Protein AF-A0A2J1E0C8-F1 (afdb_monomer_lite)

Foldseek 3Di:
DDPVVVVVVVVVVVVVVVVVVCLVPADLQPAAKFKAALVRHTLADPDLVPPDPVLLVVQLVLLCVLVVPDVVRSVVSSRRLSSVLVVPLQFPEEAEAQDPDLQADHCVNVVVSVVVVVVVQVVVVVVVGRYGYIYIRLFDPDPSSNVSRVSCVPPSVVSSVVSVVVSVVSSVVPRD

Secondary structure (DSSP, 8-state):
--HHHHHHHHHHHHHHHHHHHHHHT--S-SS--EEEETTS-B---S--TTS-HHHHHHHHHHHHHH-TT-HHHHHHHHHHHHHHHHHHTT-SEEEEE--STTS---GGG-HHHHHHHHHHHHHHHHTT--EEEEEEE-S-SSHHHHHHHHHIIIIIHHHHHHHHHHHHHHHHHH--

Organism: NCBI:txid61435

Radius of gyration: 20.6 Å; chains: 1; bounding box: 56×38×60 Å

Sequence (176 aa):
MDWGILKIILGIVILLAVGACVLLLADPLPVPGIFRKNSGEKLDKDDLSEVPENISTEAAKLAVQFFPDNPAKQSEYQKNLLAAYLTIKNIDLLLLFNPGGFGYARISASKGWESITTGISELTKSWGLRTLVLDYQRTAHSLTGKFSEVLASSSHSVSKARELSSKLIFLLKYLP

Structure (mmCIF, N/CA/C/O backbone):
data_AF-A0A2J1E0C8-F1
#
_entry.id   AF-A0A2J1E0C8-F1
#
loop_
_atom_site.group_PDB
_atom_site.id
_atom_site.type_symbol
_atom_site.label_atom_id
_atom_site.label_alt_id
_atom_site.label_comp_id
_atom_site.label_asym_id
_atom_site.label_entity_id
_atom_site.label_seq_id
_atom_site.pdbx_PDB_ins_code
_atom_site.Cartn_x
_atom_site.Cartn_y
_atom_site.Cartn_z
_atom_site.occupancy
_atom_site.B_iso_or_equiv
_atom_site.auth_seq_id
_atom_site.auth_comp_id
_atom_site.auth_asym_id
_atom_site.auth_atom_id
_atom_site.pdbx_PDB_model_num
ATOM 1 N N . MET A 1 1 ? 39.819 -12.591 -39.885 1.00 61.53 1 MET A N 1
ATOM 2 C CA . MET A 1 1 ? 38.451 -12.644 -39.330 1.00 61.53 1 MET A CA 1
ATOM 3 C C . MET A 1 1 ? 37.521 -12.052 -40.369 1.00 61.53 1 MET A C 1
ATOM 5 O O . MET A 1 1 ? 37.829 -10.978 -40.870 1.00 61.53 1 MET A O 1
ATOM 9 N N . ASP A 1 2 ? 36.478 -12.781 -40.757 1.00 89.12 2 ASP A N 1
ATOM 10 C CA . ASP A 1 2 ? 35.537 -12.347 -41.793 1.00 89.12 2 ASP A CA 1
ATOM 11 C C . ASP A 1 2 ? 34.824 -11.052 -41.360 1.00 89.12 2 ASP A C 1
ATOM 13 O O . ASP A 1 2 ? 34.375 -10.917 -40.219 1.00 89.12 2 ASP A O 1
ATOM 17 N N . TRP A 1 3 ? 34.735 -10.092 -42.277 1.00 84.50 3 TRP A N 1
ATOM 18 C CA . TRP A 1 3 ? 34.031 -8.827 -42.092 1.00 84.50 3 TRP A CA 1
ATOM 19 C C . TRP A 1 3 ? 32.547 -9.028 -41.745 1.00 84.50 3 TRP A C 1
ATOM 21 O O . TRP A 1 3 ? 31.983 -8.253 -40.971 1.00 84.50 3 TRP A O 1
ATOM 31 N N . GLY A 1 4 ? 31.921 -10.093 -42.257 1.00 89.31 4 GLY A N 1
ATOM 32 C CA . GLY A 1 4 ? 30.567 -10.494 -41.875 1.00 89.31 4 GLY A CA 1
ATOM 33 C C . GLY A 1 4 ? 30.471 -10.896 -40.401 1.00 89.31 4 GLY A C 1
ATOM 34 O O . GLY A 1 4 ? 29.577 -10.437 -39.690 1.00 89.31 4 GLY A O 1
ATOM 35 N N . ILE A 1 5 ? 31.442 -11.671 -39.911 1.00 87.81 5 ILE A N 1
ATOM 36 C CA . ILE A 1 5 ? 31.514 -12.103 -38.507 1.00 87.81 5 ILE A CA 1
ATOM 37 C C . ILE A 1 5 ? 31.748 -10.898 -37.584 1.00 87.81 5 ILE A C 1
ATOM 39 O O . ILE A 1 5 ? 31.085 -10.776 -36.556 1.00 87.81 5 ILE A O 1
ATOM 43 N N . LEU A 1 6 ? 32.624 -9.964 -37.971 1.00 90.31 6 LEU A N 1
ATOM 44 C CA . LEU A 1 6 ? 32.888 -8.754 -37.184 1.00 90.31 6 LEU A CA 1
ATOM 45 C C . LEU A 1 6 ? 31.631 -7.878 -37.022 1.00 90.31 6 LEU A C 1
ATOM 47 O O . LEU A 1 6 ? 31.373 -7.384 -35.926 1.00 90.31 6 LEU A O 1
ATOM 51 N N . LYS A 1 7 ? 30.818 -7.719 -38.077 1.00 91.12 7 LYS A N 1
ATOM 52 C CA . LYS A 1 7 ? 29.548 -6.970 -38.008 1.00 91.12 7 LYS A CA 1
ATOM 53 C C . LYS A 1 7 ? 28.537 -7.613 -37.064 1.00 91.12 7 LYS A C 1
ATOM 55 O O . LYS A 1 7 ? 27.864 -6.897 -36.327 1.00 91.12 7 LYS A O 1
ATOM 60 N N . ILE A 1 8 ? 28.440 -8.942 -37.076 1.00 91.88 8 ILE A N 1
ATOM 61 C CA . ILE A 1 8 ? 27.541 -9.680 -36.181 1.00 91.88 8 ILE A CA 1
ATOM 62 C C . ILE A 1 8 ? 27.981 -9.493 -34.727 1.00 91.88 8 ILE A C 1
ATOM 64 O O . ILE A 1 8 ? 27.160 -9.139 -33.884 1.00 91.88 8 ILE A O 1
ATOM 68 N N . ILE A 1 9 ? 29.277 -9.656 -34.440 1.00 91.50 9 ILE A N 1
ATOM 69 C CA . ILE A 1 9 ? 29.826 -9.454 -33.092 1.00 91.50 9 ILE A CA 1
ATOM 70 C C . ILE A 1 9 ? 29.572 -8.018 -32.624 1.00 91.50 9 ILE A C 1
ATOM 72 O O . ILE A 1 9 ? 29.075 -7.818 -31.518 1.00 91.50 9 ILE A O 1
ATOM 76 N N . LEU A 1 10 ? 29.845 -7.022 -33.470 1.00 92.94 10 LEU A N 1
ATOM 77 C CA . LEU A 1 10 ? 29.606 -5.618 -33.138 1.00 92.94 10 LEU A CA 1
ATOM 78 C C . LEU A 1 10 ? 28.119 -5.341 -32.868 1.00 92.94 10 LEU A C 1
ATOM 80 O O . LEU A 1 10 ? 27.792 -4.663 -31.898 1.00 92.94 10 LEU A O 1
ATOM 84 N N . GLY A 1 11 ? 27.217 -5.911 -33.673 1.00 92.69 11 GLY A N 1
ATOM 85 C CA . GLY A 1 11 ? 25.773 -5.808 -33.463 1.00 92.69 11 GLY A CA 1
ATOM 86 C C . GLY A 1 11 ? 25.325 -6.397 -32.123 1.00 92.69 11 GLY A C 1
ATOM 87 O O . GLY A 1 11 ? 24.551 -5.764 -31.407 1.00 92.69 11 GLY A O 1
ATOM 88 N N . ILE A 1 12 ? 25.857 -7.563 -31.742 1.00 92.25 12 ILE A N 1
ATOM 89 C CA . ILE A 1 12 ? 25.568 -8.200 -30.448 1.00 92.25 12 ILE A CA 1
ATOM 90 C C . ILE A 1 12 ? 26.105 -7.351 -29.291 1.00 92.25 12 ILE A C 1
ATOM 92 O O . ILE A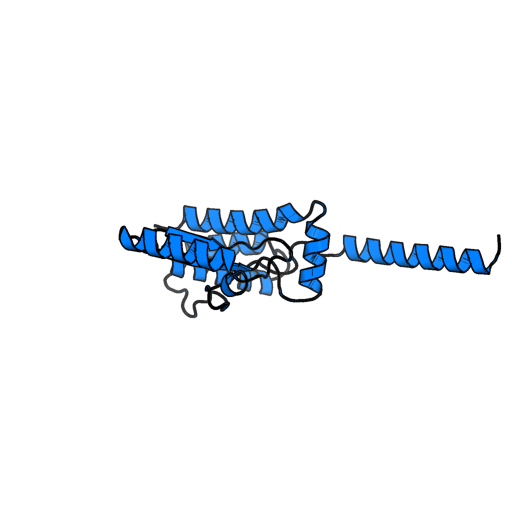 1 12 ? 25.388 -7.125 -28.320 1.00 92.25 12 ILE A O 1
ATOM 96 N N . VAL A 1 13 ? 27.337 -6.844 -29.391 1.00 93.06 13 VAL A N 1
ATOM 97 C CA . VAL A 1 13 ? 27.938 -5.997 -28.348 1.00 93.06 13 VAL A CA 1
ATOM 98 C C . VAL A 1 13 ? 27.127 -4.718 -28.147 1.00 93.06 13 VAL A C 1
ATOM 100 O O . VAL A 1 13 ? 26.849 -4.354 -27.007 1.00 93.06 13 VAL A O 1
ATOM 103 N N . ILE A 1 14 ? 26.687 -4.069 -29.229 1.00 91.88 14 ILE A N 1
ATOM 104 C CA . ILE A 1 14 ? 25.824 -2.883 -29.147 1.00 91.88 14 ILE A CA 1
ATOM 105 C C . ILE A 1 14 ? 24.485 -3.240 -28.495 1.00 91.88 14 ILE A C 1
ATOM 107 O O . ILE A 1 14 ? 24.048 -2.530 -27.594 1.00 91.88 14 ILE A O 1
ATOM 111 N N . LEU A 1 15 ? 23.851 -4.348 -28.892 1.00 91.12 15 LEU A N 1
ATOM 112 C CA . LEU A 1 15 ? 22.586 -4.794 -28.303 1.00 91.12 15 LEU A CA 1
ATOM 113 C C . LEU A 1 15 ? 22.719 -5.032 -26.789 1.00 91.12 15 LEU A C 1
ATOM 115 O O . LEU A 1 15 ? 21.880 -4.575 -26.015 1.00 91.12 15 LEU A O 1
ATOM 119 N N . LEU A 1 16 ? 23.787 -5.712 -26.365 1.00 87.75 16 LEU A N 1
ATOM 120 C CA . LEU A 1 16 ? 24.063 -5.983 -24.955 1.00 87.75 16 LEU A CA 1
ATOM 121 C C . LEU A 1 16 ? 24.381 -4.702 -24.179 1.00 87.75 16 LEU A C 1
ATOM 123 O O . LEU A 1 16 ? 23.882 -4.535 -23.069 1.00 87.75 16 LEU A O 1
ATOM 127 N N . ALA A 1 17 ? 25.155 -3.781 -24.758 1.00 86.38 17 ALA A N 1
ATOM 128 C CA . ALA A 1 17 ? 25.476 -2.498 -24.137 1.00 86.38 17 ALA A CA 1
ATOM 129 C C . ALA A 1 17 ? 24.229 -1.617 -23.973 1.00 86.38 17 ALA A C 1
ATOM 131 O O . ALA A 1 17 ? 24.021 -1.039 -22.908 1.00 86.38 17 ALA A O 1
ATOM 132 N N . VAL A 1 18 ? 23.360 -1.562 -24.988 1.00 85.56 18 VAL A N 1
ATOM 133 C CA . VAL A 1 18 ? 22.065 -0.872 -24.906 1.00 85.56 18 VAL A CA 1
ATOM 134 C C . VAL A 1 18 ? 21.185 -1.528 -23.844 1.00 85.56 18 VAL A C 1
ATOM 136 O O . VAL A 1 18 ? 20.628 -0.823 -23.007 1.00 85.56 18 VAL A O 1
ATOM 139 N N . GLY A 1 19 ? 21.113 -2.862 -23.818 1.00 79.12 19 GLY A N 1
ATOM 140 C CA . GLY A 1 19 ? 20.395 -3.606 -22.783 1.00 79.12 19 GLY A CA 1
ATOM 141 C C . GLY A 1 19 ? 20.898 -3.281 -21.374 1.00 79.12 19 GLY A C 1
ATOM 142 O O . GLY A 1 19 ? 20.101 -2.940 -20.506 1.00 79.12 19 GLY A O 1
ATOM 143 N N . ALA A 1 20 ? 22.214 -3.300 -21.155 1.00 77.50 20 ALA A N 1
ATOM 144 C CA . ALA A 1 20 ? 22.828 -2.957 -19.874 1.00 77.50 20 ALA A CA 1
ATOM 145 C C . ALA A 1 20 ? 22.568 -1.496 -19.472 1.00 77.50 20 ALA A C 1
ATOM 147 O O . ALA A 1 20 ? 22.202 -1.242 -18.328 1.00 77.50 20 ALA A O 1
ATOM 148 N N . CYS A 1 21 ? 22.677 -0.542 -20.403 1.00 76.19 21 CYS A N 1
ATOM 149 C CA . CYS A 1 21 ? 22.332 0.861 -20.154 1.00 76.19 21 CYS A CA 1
ATOM 150 C C . CYS A 1 21 ? 20.861 1.027 -19.754 1.00 76.19 21 CYS A C 1
ATOM 152 O O . CYS A 1 21 ? 20.565 1.731 -18.794 1.00 76.19 21 CYS A O 1
ATOM 154 N N . VAL A 1 22 ? 19.936 0.356 -20.446 1.00 71.31 22 VAL A N 1
ATOM 155 C CA . VAL A 1 22 ? 18.506 0.392 -20.103 1.00 71.31 22 VAL A CA 1
ATOM 156 C C . VAL A 1 22 ? 18.261 -0.181 -18.706 1.00 71.31 22 VAL A C 1
ATOM 158 O O . VAL A 1 22 ? 17.471 0.387 -17.959 1.00 71.31 22 VAL A O 1
ATOM 161 N N . LEU A 1 23 ? 18.952 -1.262 -18.325 1.00 66.25 23 LEU A N 1
ATOM 162 C CA . LEU A 1 23 ? 18.838 -1.846 -16.985 1.00 66.25 23 LEU A CA 1
ATOM 163 C C . LEU A 1 23 ? 19.409 -0.921 -15.897 1.00 66.25 23 LEU A C 1
ATOM 165 O O . LEU A 1 23 ? 18.795 -0.791 -14.844 1.00 66.25 23 LEU A O 1
ATOM 169 N N . LEU A 1 24 ? 20.539 -0.253 -16.153 1.00 66.69 24 LEU A N 1
ATOM 170 C CA . LEU A 1 24 ? 21.162 0.693 -15.214 1.00 66.69 24 LEU A CA 1
ATOM 171 C C . LEU A 1 24 ? 20.333 1.966 -15.003 1.00 66.69 24 LEU A C 1
ATOM 173 O O . LEU A 1 24 ? 20.369 2.551 -13.925 1.00 66.69 24 LEU A O 1
ATOM 177 N N . LEU A 1 25 ? 19.602 2.403 -16.030 1.00 65.31 25 LEU A N 1
ATOM 178 C CA . LEU A 1 25 ? 18.750 3.594 -15.981 1.00 65.31 25 LEU A CA 1
ATOM 179 C C . LEU A 1 25 ? 17.332 3.306 -15.472 1.00 65.31 25 LEU A C 1
ATOM 181 O O . LEU A 1 25 ? 16.537 4.232 -15.304 1.00 65.31 25 LEU A O 1
ATOM 185 N N . ALA A 1 26 ? 16.979 2.040 -15.271 1.00 63.56 26 ALA A N 1
ATOM 186 C CA . ALA A 1 26 ? 15.632 1.678 -14.887 1.00 63.56 26 ALA A CA 1
ATOM 187 C C . ALA A 1 26 ? 15.388 1.904 -13.390 1.00 63.56 26 ALA A C 1
ATOM 189 O O . ALA A 1 26 ? 16.091 1.386 -12.526 1.00 63.56 26 ALA A O 1
ATOM 190 N N . ASP A 1 27 ? 14.331 2.657 -13.095 1.00 65.31 27 ASP A N 1
ATOM 191 C CA . ASP A 1 27 ? 13.885 2.938 -11.735 1.00 65.31 27 ASP A CA 1
ATOM 192 C C . ASP A 1 27 ? 13.278 1.665 -11.103 1.00 65.31 27 ASP A C 1
ATOM 194 O O . ASP A 1 27 ? 12.305 1.120 -11.645 1.00 65.31 27 ASP A O 1
ATOM 198 N N . PRO A 1 28 ? 13.812 1.167 -9.969 1.00 61.44 28 PRO A N 1
ATOM 199 C CA . PRO A 1 28 ? 13.259 0.005 -9.281 1.00 61.44 28 PRO A CA 1
ATOM 200 C C . PRO A 1 28 ? 11.904 0.298 -8.614 1.00 61.44 28 PRO A C 1
ATOM 202 O O . PRO A 1 28 ? 11.172 -0.642 -8.301 1.00 61.44 28 PRO A O 1
ATOM 205 N N . LEU A 1 29 ? 11.547 1.574 -8.425 1.00 65.81 29 LEU A N 1
ATOM 206 C CA . LEU A 1 29 ? 10.259 2.066 -7.927 1.00 65.81 29 LEU A CA 1
ATOM 207 C C . LEU A 1 29 ? 9.630 3.022 -8.959 1.00 65.81 29 LEU A C 1
ATOM 209 O O . LEU A 1 29 ? 9.402 4.207 -8.695 1.00 65.81 29 LEU A O 1
ATOM 213 N N . PRO A 1 30 ? 9.279 2.525 -10.160 1.00 69.38 30 PRO A N 1
ATOM 214 C CA . PRO A 1 30 ? 8.792 3.394 -11.226 1.00 69.38 30 PRO A CA 1
ATOM 215 C C . PRO A 1 30 ? 7.443 4.032 -10.877 1.00 69.38 30 PRO A C 1
ATOM 217 O O . PRO A 1 30 ? 7.084 5.045 -11.471 1.00 69.38 30 PRO A O 1
ATOM 220 N N . VAL A 1 31 ? 6.705 3.466 -9.920 1.00 81.31 31 VAL A N 1
ATOM 221 C CA . VAL A 1 31 ? 5.436 3.974 -9.393 1.00 81.31 31 VAL A CA 1
ATOM 222 C C . VAL A 1 31 ? 5.317 3.633 -7.902 1.00 81.31 31 VAL A C 1
ATOM 224 O O . VAL A 1 31 ? 5.865 2.608 -7.491 1.00 81.31 31 VAL A O 1
ATOM 227 N N . PRO A 1 32 ? 4.585 4.434 -7.106 1.00 87.69 32 PRO A N 1
ATOM 228 C CA . PRO A 1 32 ? 4.191 4.048 -5.755 1.00 87.69 32 PRO A CA 1
ATOM 229 C C . PRO A 1 32 ? 3.372 2.757 -5.760 1.00 87.69 32 PRO A C 1
ATOM 231 O O . PRO A 1 32 ? 2.455 2.603 -6.571 1.00 87.69 32 PRO A O 1
ATOM 234 N N . GLY A 1 33 ? 3.645 1.850 -4.822 1.00 89.88 33 GLY A N 1
ATOM 235 C CA . GLY A 1 33 ? 2.727 0.747 -4.558 1.00 89.88 33 GLY A CA 1
ATOM 236 C C . GLY A 1 33 ? 1.454 1.262 -3.883 1.00 89.88 33 GLY A C 1
ATOM 237 O O . GLY A 1 33 ? 1.519 2.138 -3.026 1.00 89.88 33 GLY A O 1
ATOM 238 N N . ILE A 1 34 ? 0.278 0.751 -4.230 1.00 92.38 34 ILE A N 1
ATOM 239 C CA . ILE A 1 34 ? -0.999 1.317 -3.767 1.00 92.38 34 ILE A CA 1
ATOM 240 C C . ILE A 1 34 ? -1.885 0.283 -3.086 1.00 92.38 34 ILE A C 1
ATOM 242 O O . ILE A 1 34 ? -2.032 -0.845 -3.555 1.00 92.38 34 ILE A O 1
ATOM 246 N N . PHE A 1 35 ? -2.528 0.703 -1.999 1.00 94.62 35 PHE A N 1
ATOM 247 C CA . PHE A 1 35 ? -3.641 -0.016 -1.400 1.00 94.62 35 PHE A CA 1
ATOM 248 C C . PHE A 1 35 ? -4.876 0.097 -2.288 1.00 94.62 35 PHE A C 1
ATOM 250 O O . PHE A 1 35 ? -5.190 1.169 -2.824 1.00 94.62 35 PHE A O 1
ATOM 257 N N . ARG A 1 36 ? -5.589 -1.014 -2.421 1.00 93.56 36 ARG A N 1
ATOM 258 C CA . ARG A 1 36 ? -6.816 -1.150 -3.194 1.00 93.56 36 ARG A CA 1
ATOM 259 C C . ARG A 1 36 ? -7.863 -1.909 -2.401 1.00 93.56 36 ARG A C 1
ATOM 261 O O . ARG A 1 36 ? -7.542 -2.752 -1.565 1.00 93.56 36 ARG A O 1
ATOM 268 N N . LYS A 1 37 ? -9.127 -1.637 -2.707 1.00 90.81 37 LYS A N 1
ATOM 269 C CA . LYS A 1 37 ? -10.228 -2.502 -2.275 1.00 90.81 37 LYS A CA 1
ATOM 270 C C . LYS A 1 37 ? -10.109 -3.856 -2.982 1.00 90.81 37 LYS A C 1
ATOM 272 O O . LYS A 1 37 ? -9.545 -3.930 -4.073 1.00 90.81 37 LYS A O 1
ATOM 277 N N . ASN A 1 38 ? -10.718 -4.895 -2.421 1.00 79.19 38 ASN A N 1
ATOM 278 C CA . ASN A 1 38 ? -10.828 -6.214 -3.063 1.00 79.19 38 ASN A CA 1
ATOM 279 C C . ASN A 1 38 ? -11.534 -6.177 -4.443 1.00 79.19 38 ASN A C 1
ATOM 281 O O . ASN A 1 38 ? -11.280 -7.027 -5.295 1.00 79.19 38 ASN A O 1
ATOM 285 N N . SER A 1 39 ? -12.369 -5.161 -4.703 1.00 80.38 39 SER A N 1
ATOM 286 C CA . SER A 1 39 ? -12.957 -4.877 -6.024 1.00 80.38 39 SER A CA 1
ATOM 287 C C . SER A 1 39 ? -11.923 -4.420 -7.068 1.00 80.38 39 SER A C 1
ATOM 289 O O . SER A 1 39 ? -12.196 -4.402 -8.268 1.00 80.38 39 SER A O 1
ATOM 291 N N . GLY A 1 40 ? -10.712 -4.064 -6.633 1.00 79.19 40 GLY A N 1
ATOM 292 C CA . GLY A 1 40 ? -9.633 -3.545 -7.465 1.00 79.19 40 GLY A CA 1
ATOM 293 C C . GLY A 1 40 ? -9.640 -2.026 -7.625 1.00 79.19 40 GLY A C 1
ATOM 294 O O . GLY A 1 40 ? -8.761 -1.492 -8.300 1.00 79.19 40 GLY A O 1
ATOM 295 N N . GLU A 1 41 ? -10.578 -1.308 -7.011 1.00 87.94 41 GLU A N 1
ATOM 296 C CA . GLU A 1 41 ? -10.555 0.157 -6.964 1.00 87.94 41 GLU A CA 1
ATOM 297 C C . GLU A 1 41 ? -9.366 0.659 -6.146 1.00 87.94 41 GLU A C 1
ATOM 299 O O . GLU A 1 41 ? -9.023 0.083 -5.109 1.00 87.94 41 GLU A O 1
ATOM 304 N N . LYS A 1 42 ? -8.738 1.749 -6.605 1.00 89.06 42 LYS A N 1
ATOM 305 C CA . LYS A 1 42 ? -7.720 2.441 -5.811 1.00 89.06 42 LYS A CA 1
ATOM 306 C C . LYS A 1 42 ? -8.367 2.901 -4.514 1.00 89.06 42 LYS A C 1
ATOM 308 O O . LYS A 1 42 ? -9.480 3.421 -4.532 1.00 89.06 42 LYS A O 1
ATOM 313 N N . LEU A 1 43 ? -7.676 2.688 -3.399 1.00 90.12 43 LEU A N 1
ATOM 314 C CA . LEU A 1 43 ? -8.126 3.259 -2.148 1.00 90.12 43 LEU A CA 1
ATOM 315 C C . LEU A 1 43 ? -7.866 4.763 -2.204 1.00 90.12 43 LEU A C 1
ATOM 317 O O . LEU A 1 43 ? -6.714 5.205 -2.220 1.00 90.12 43 LEU A O 1
ATOM 321 N N . ASP A 1 44 ? -8.955 5.507 -2.307 1.00 86.19 44 ASP A N 1
ATOM 322 C CA . ASP A 1 44 ? -8.966 6.956 -2.383 1.00 86.19 44 ASP A CA 1
ATOM 323 C C . ASP A 1 44 ? -10.063 7.492 -1.463 1.00 86.19 44 ASP A C 1
ATOM 325 O O . ASP A 1 44 ? -11.066 6.813 -1.201 1.00 86.19 44 ASP A O 1
ATOM 329 N N . LYS A 1 45 ? -9.831 8.683 -0.924 1.00 82.38 45 LYS A N 1
ATOM 330 C CA . LYS A 1 45 ? -10.747 9.388 -0.032 1.00 82.38 45 LYS A CA 1
ATOM 331 C C . LYS A 1 45 ? -10.758 10.844 -0.463 1.00 82.38 45 LYS A C 1
ATOM 333 O O . LYS A 1 45 ? -9.737 11.517 -0.361 1.00 82.38 45 LYS A O 1
ATOM 338 N N . ASP A 1 46 ? -11.921 11.299 -0.922 1.00 73.81 46 ASP A N 1
ATOM 339 C CA . ASP A 1 46 ? -12.107 12.675 -1.391 1.00 73.81 46 ASP A CA 1
ATOM 340 C C . ASP A 1 46 ? -11.904 13.688 -0.260 1.00 73.81 46 ASP A C 1
ATOM 342 O O . ASP A 1 46 ? -11.377 14.777 -0.484 1.00 73.81 46 ASP A O 1
ATOM 346 N N . ASP A 1 47 ? -12.269 13.299 0.963 1.00 83.56 47 ASP A N 1
ATOM 347 C CA . ASP A 1 47 ? -12.064 14.093 2.164 1.00 83.56 47 ASP A CA 1
ATOM 348 C C . ASP A 1 47 ? -10.989 13.471 3.067 1.00 83.56 47 ASP A C 1
ATOM 350 O O . ASP A 1 47 ? -11.125 12.347 3.562 1.00 83.56 47 ASP A O 1
ATOM 354 N N . LEU A 1 48 ? -9.907 14.227 3.267 1.00 90.25 48 LEU A N 1
ATOM 355 C CA . LEU A 1 48 ? -8.801 13.908 4.170 1.00 90.25 48 LEU A CA 1
ATOM 356 C C . LEU A 1 48 ? -8.759 14.848 5.387 1.00 90.25 48 LEU A C 1
ATOM 358 O O . LEU A 1 48 ? -7.798 14.800 6.150 1.00 90.25 48 LEU A O 1
ATOM 362 N N . SER A 1 49 ? -9.773 15.698 5.582 1.00 88.62 49 SER A N 1
ATOM 363 C CA . SER A 1 49 ? -9.837 16.673 6.681 1.00 88.62 49 SER A CA 1
ATOM 364 C C . SER A 1 49 ? -9.840 16.022 8.067 1.00 88.62 49 SER A C 1
ATOM 366 O O . SER A 1 49 ? -9.346 16.605 9.028 1.00 88.62 49 SER A O 1
ATOM 368 N N . GLU A 1 50 ? -10.320 14.780 8.162 1.00 90.69 50 GLU A N 1
ATOM 369 C CA . GLU A 1 50 ? -10.289 13.976 9.386 1.00 90.69 50 GLU A CA 1
ATOM 370 C C . GLU A 1 50 ? -8.877 13.506 9.785 1.00 90.69 50 GLU A C 1
ATOM 372 O O . GLU A 1 50 ? -8.716 12.908 10.851 1.00 90.69 50 GLU A O 1
ATOM 377 N N . VAL A 1 51 ? -7.860 13.698 8.937 1.00 94.75 51 VAL A N 1
ATOM 378 C CA . VAL A 1 51 ? -6.479 13.298 9.229 1.00 94.75 51 VAL A CA 1
ATOM 379 C C . VAL A 1 51 ? -5.793 14.382 10.070 1.00 94.75 51 VAL A C 1
ATOM 381 O O . VAL A 1 51 ? -5.640 15.508 9.598 1.00 94.75 51 VAL A O 1
ATOM 384 N N . PRO A 1 52 ? -5.285 14.050 11.271 1.00 95.62 52 PRO A N 1
ATOM 385 C CA . PRO A 1 52 ? -4.457 14.958 12.057 1.00 95.62 52 PRO A CA 1
ATOM 386 C C . PRO A 1 52 ? -3.241 15.489 11.282 1.00 95.62 52 PRO A C 1
ATOM 388 O O . PRO A 1 52 ? -2.567 14.748 10.560 1.00 95.62 52 PRO A O 1
ATOM 391 N N . GLU A 1 53 ? -2.908 16.766 11.474 1.00 95.31 53 GLU A N 1
ATOM 392 C CA . GLU A 1 53 ? -1.830 17.446 10.740 1.00 95.31 53 GLU A CA 1
ATOM 393 C C . GLU A 1 53 ? -0.469 16.746 10.890 1.00 95.31 53 GLU A C 1
ATOM 395 O O . GLU A 1 53 ? 0.279 16.607 9.918 1.00 95.31 53 GLU A O 1
ATOM 400 N N . ASN A 1 54 ? -0.163 16.231 12.084 1.00 96.38 54 ASN A N 1
ATOM 401 C CA . ASN A 1 54 ? 1.063 15.474 12.331 1.00 96.38 54 ASN A CA 1
ATOM 402 C C . ASN A 1 54 ? 1.118 14.183 11.494 1.00 96.38 54 ASN A C 1
ATOM 404 O O . ASN A 1 54 ? 2.162 13.870 10.930 1.00 96.38 54 ASN A O 1
ATOM 408 N N . ILE A 1 55 ? 0.001 13.461 11.356 1.00 97.38 55 ILE A N 1
ATOM 409 C CA . ILE A 1 55 ? -0.096 12.237 10.544 1.00 97.38 55 ILE A CA 1
ATOM 410 C C . ILE A 1 55 ? 0.065 12.579 9.058 1.00 97.38 55 ILE A C 1
ATOM 412 O O . ILE A 1 55 ? 0.831 11.922 8.349 1.00 97.38 55 ILE A O 1
ATOM 416 N N . SER A 1 56 ? -0.595 13.645 8.595 1.00 96.88 56 SER A N 1
ATOM 417 C CA . SER A 1 56 ? -0.472 14.131 7.214 1.00 96.88 56 SER A CA 1
ATOM 418 C C . SER A 1 56 ? 0.966 14.530 6.862 1.00 96.88 56 SER A C 1
ATOM 420 O O . SER A 1 56 ? 1.488 14.140 5.813 1.00 96.88 56 SER A O 1
ATOM 422 N N . THR A 1 57 ? 1.638 15.237 7.774 1.00 97.38 57 THR A N 1
ATOM 423 C CA . THR A 1 57 ? 3.029 15.683 7.617 1.00 97.38 57 THR A CA 1
ATOM 424 C C . THR A 1 57 ? 4.000 14.506 7.550 1.00 97.38 57 THR A C 1
ATOM 426 O O . THR A 1 57 ? 4.897 14.480 6.707 1.00 97.38 57 THR A O 1
ATOM 429 N N . GLU A 1 58 ? 3.827 13.495 8.400 1.00 97.94 58 GLU A N 1
ATOM 430 C CA . GLU A 1 58 ? 4.684 12.305 8.393 1.00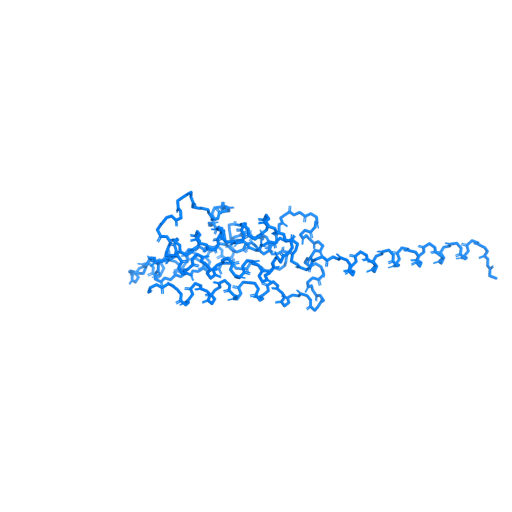 97.94 58 GLU A CA 1
ATOM 431 C C . GLU A 1 58 ? 4.468 11.449 7.137 1.00 97.94 58 GLU A C 1
ATOM 433 O O . GLU A 1 58 ? 5.433 10.942 6.558 1.00 97.94 58 GLU A O 1
ATOM 438 N N . ALA A 1 59 ? 3.231 11.361 6.637 1.00 97.62 59 ALA A N 1
ATOM 439 C CA . ALA A 1 59 ? 2.954 10.728 5.350 1.00 97.62 59 ALA A CA 1
ATOM 440 C C . ALA A 1 59 ? 3.649 11.465 4.189 1.00 97.62 59 ALA A C 1
ATOM 442 O O . ALA A 1 59 ? 4.209 10.814 3.303 1.00 97.62 59 ALA A O 1
ATOM 443 N N . ALA A 1 60 ? 3.667 12.804 4.210 1.00 97.44 60 ALA A N 1
ATOM 444 C CA . ALA A 1 60 ? 4.379 13.613 3.219 1.00 97.44 60 ALA A CA 1
ATOM 445 C C . ALA A 1 60 ? 5.899 13.377 3.262 1.00 97.44 60 ALA A C 1
ATOM 447 O O . ALA A 1 60 ? 6.526 13.204 2.217 1.00 97.44 60 ALA A O 1
ATOM 448 N N . LYS A 1 61 ? 6.497 13.294 4.459 1.00 97.81 61 LYS A N 1
ATOM 449 C CA . LYS A 1 61 ? 7.931 12.987 4.619 1.00 97.81 61 LYS A CA 1
ATOM 450 C C . LYS A 1 61 ? 8.297 11.630 4.019 1.00 97.81 61 LYS A C 1
ATOM 452 O O . LYS A 1 61 ? 9.286 11.533 3.294 1.00 97.81 61 LYS A O 1
ATOM 457 N N . LEU A 1 62 ? 7.487 10.599 4.273 1.00 96.75 62 LEU A N 1
ATOM 458 C CA . LEU A 1 62 ? 7.682 9.283 3.656 1.00 96.75 62 LEU A CA 1
ATOM 459 C C . LEU A 1 62 ? 7.560 9.354 2.130 1.00 96.75 62 LEU A C 1
ATOM 461 O O . LEU A 1 62 ? 8.357 8.743 1.423 1.00 96.75 62 LEU A O 1
ATOM 465 N N . ALA A 1 63 ? 6.604 10.125 1.611 1.00 96.19 63 ALA A N 1
ATOM 466 C CA . ALA A 1 63 ? 6.437 10.301 0.173 1.00 96.19 63 ALA A CA 1
ATOM 467 C C . ALA A 1 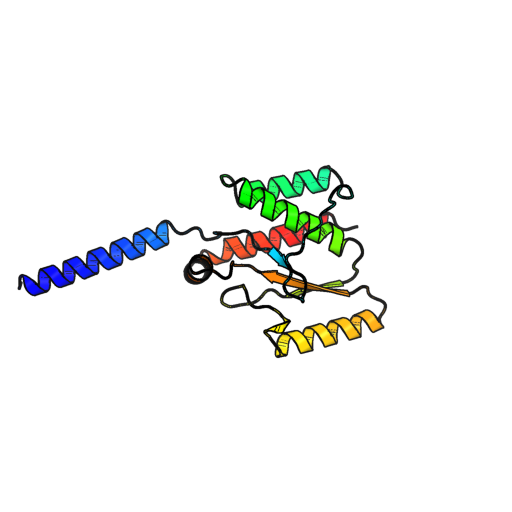63 ? 7.694 10.905 -0.482 1.00 96.19 63 ALA A C 1
ATOM 469 O O . ALA A 1 63 ? 8.174 10.380 -1.486 1.00 96.19 63 ALA A O 1
ATOM 470 N N . VAL A 1 64 ? 8.265 11.956 0.119 1.00 96.19 64 VAL A N 1
ATOM 471 C CA . VAL A 1 64 ? 9.521 12.582 -0.333 1.00 96.19 64 VAL A CA 1
ATOM 472 C C . VAL A 1 64 ? 10.697 11.609 -0.235 1.00 96.19 64 VAL A C 1
ATOM 474 O O . VAL A 1 64 ? 11.524 11.565 -1.137 1.00 96.19 64 VAL A O 1
ATOM 477 N N . GLN A 1 65 ? 10.759 10.786 0.815 1.00 94.31 65 GLN A N 1
ATOM 478 C CA . GLN A 1 65 ? 11.825 9.794 0.981 1.00 94.31 65 GLN A CA 1
ATOM 479 C C . GLN A 1 65 ? 11.876 8.780 -0.172 1.00 94.31 65 GLN A C 1
ATOM 481 O O . GLN A 1 65 ? 12.965 8.408 -0.605 1.00 94.31 65 GLN A O 1
ATOM 486 N N . PHE A 1 66 ? 10.720 8.304 -0.643 1.00 90.56 66 PHE A N 1
ATOM 487 C CA . PHE A 1 66 ? 10.658 7.312 -1.722 1.00 90.56 66 PHE A CA 1
ATOM 488 C C . PHE A 1 66 ? 10.652 7.935 -3.121 1.00 90.56 66 PHE A C 1
ATOM 490 O O . PHE A 1 66 ? 11.094 7.290 -4.068 1.00 90.56 66 PHE A O 1
ATOM 497 N N . PHE A 1 67 ? 10.177 9.175 -3.262 1.00 91.75 67 PHE A N 1
ATOM 498 C CA . PHE A 1 67 ? 10.012 9.845 -4.555 1.00 91.75 67 PHE A CA 1
ATOM 499 C C . PHE A 1 67 ? 10.541 11.288 -4.532 1.00 91.75 67 PHE A C 1
ATOM 501 O O . PHE A 1 67 ? 9.769 12.205 -4.810 1.00 91.75 67 PHE A O 1
ATOM 508 N N . PRO A 1 68 ? 11.828 11.530 -4.221 1.00 90.56 68 PRO A N 1
ATOM 509 C CA . PRO A 1 68 ? 12.359 12.868 -3.925 1.00 90.56 68 PRO A CA 1
ATOM 510 C C . PRO A 1 68 ? 12.130 13.891 -5.045 1.00 90.56 68 PRO A C 1
ATOM 512 O O . PRO A 1 68 ? 11.735 15.021 -4.767 1.00 90.56 68 PRO A O 1
ATOM 515 N N . ASP A 1 69 ? 12.255 13.468 -6.303 1.00 91.06 69 ASP A N 1
ATOM 516 C CA . ASP A 1 69 ? 12.211 14.363 -7.467 1.00 91.06 69 ASP A CA 1
ATOM 517 C C . ASP A 1 69 ? 10.899 14.269 -8.263 1.00 91.06 69 ASP A C 1
ATOM 519 O O . ASP A 1 69 ? 10.824 14.690 -9.418 1.00 91.06 69 ASP A O 1
ATOM 523 N N . ASN A 1 70 ? 9.845 13.674 -7.689 1.00 92.06 70 ASN A N 1
ATOM 524 C CA . ASN A 1 70 ? 8.586 13.463 -8.405 1.00 92.06 70 ASN A CA 1
ATOM 525 C C . ASN A 1 70 ? 7.350 13.846 -7.568 1.00 92.06 70 ASN A C 1
ATOM 527 O O . ASN A 1 70 ? 6.740 12.978 -6.937 1.00 92.06 70 ASN A O 1
ATOM 531 N N . PRO A 1 71 ? 6.921 15.123 -7.613 1.00 94.06 71 PRO A N 1
ATOM 532 C CA . PRO A 1 71 ? 5.772 15.617 -6.848 1.00 94.06 71 PRO A CA 1
ATOM 533 C C . PRO A 1 71 ? 4.459 14.872 -7.127 1.00 94.06 71 PRO A C 1
ATOM 535 O O . PRO A 1 71 ? 3.640 14.693 -6.226 1.00 94.06 71 PRO A O 1
ATOM 538 N N . ALA A 1 72 ? 4.253 14.391 -8.358 1.00 93.44 72 ALA A N 1
ATOM 539 C CA . ALA A 1 72 ? 3.054 13.629 -8.707 1.00 93.44 72 ALA A CA 1
ATOM 540 C C . ALA A 1 72 ? 3.025 12.271 -7.984 1.00 93.44 72 ALA A C 1
ATOM 542 O O . ALA A 1 72 ? 2.016 11.922 -7.368 1.00 93.44 72 ALA A O 1
ATOM 543 N N . LYS A 1 73 ? 4.152 11.542 -7.984 1.00 92.31 73 LYS A N 1
ATOM 544 C CA . LYS A 1 73 ? 4.302 10.286 -7.232 1.00 92.31 73 LYS A CA 1
ATOM 545 C C . LYS A 1 73 ? 4.233 10.520 -5.720 1.00 92.31 73 LYS A C 1
ATOM 547 O O . LYS A 1 73 ? 3.620 9.716 -5.022 1.00 92.31 73 LYS A O 1
ATOM 552 N N . GLN A 1 74 ? 4.801 11.621 -5.217 1.00 95.00 74 GLN A N 1
ATOM 553 C CA . GLN A 1 74 ? 4.689 11.996 -3.802 1.00 95.00 74 GLN A CA 1
ATOM 554 C C . GLN A 1 74 ? 3.222 12.184 -3.394 1.00 95.00 74 GLN A C 1
ATOM 556 O O . GLN A 1 74 ? 2.768 11.596 -2.413 1.00 95.00 74 GLN A O 1
ATOM 561 N N . SER A 1 75 ? 2.461 12.949 -4.184 1.00 94.75 75 SER A N 1
ATOM 562 C CA . SER A 1 75 ? 1.037 13.185 -3.932 1.00 94.75 75 SER A CA 1
ATOM 563 C C . SER A 1 75 ? 0.229 11.887 -3.979 1.00 94.75 75 SER A C 1
ATOM 565 O O . SER A 1 75 ? -0.586 11.634 -3.093 1.00 94.75 75 SER A O 1
ATOM 567 N N . GLU A 1 76 ? 0.480 11.025 -4.970 1.00 94.06 76 GLU A N 1
ATOM 568 C CA . GLU A 1 76 ? -0.181 9.723 -5.072 1.00 94.06 76 GLU A CA 1
ATOM 569 C C . GLU A 1 76 ? 0.118 8.821 -3.868 1.00 94.06 76 GLU A C 1
ATOM 571 O O . GLU A 1 76 ? -0.808 8.234 -3.300 1.00 94.06 76 GLU A O 1
ATOM 576 N N . TYR A 1 77 ? 1.388 8.735 -3.464 1.00 94.81 77 TYR A N 1
ATOM 577 C CA . TYR A 1 77 ? 1.809 7.972 -2.295 1.00 94.81 77 TYR A CA 1
ATOM 578 C C . TYR A 1 77 ? 1.106 8.474 -1.030 1.00 94.81 77 TYR A C 1
ATOM 580 O O . TYR A 1 77 ? 0.514 7.677 -0.299 1.00 94.81 77 TYR A O 1
ATOM 588 N N . GLN A 1 78 ? 1.148 9.789 -0.785 1.00 96.19 78 GLN A N 1
ATOM 589 C CA . GLN A 1 78 ? 0.582 10.403 0.413 1.00 96.19 78 GLN A CA 1
ATOM 590 C C . GLN A 1 78 ? -0.933 10.196 0.471 1.00 96.19 78 GLN A C 1
ATOM 592 O O . GLN A 1 78 ? -1.436 9.681 1.467 1.00 96.19 78 GLN A O 1
ATOM 597 N N . LYS A 1 79 ? -1.659 10.531 -0.604 1.00 95.88 79 LYS A N 1
ATOM 598 C CA . LYS A 1 79 ? -3.121 10.382 -0.655 1.00 95.88 79 LYS A CA 1
ATOM 599 C C . LYS A 1 79 ? -3.551 8.943 -0.398 1.00 95.88 79 LYS A C 1
ATOM 601 O O . LYS A 1 79 ? -4.433 8.707 0.418 1.00 95.88 79 LYS A O 1
ATOM 606 N N . ASN A 1 80 ? -2.893 7.973 -1.034 1.00 96.50 80 ASN A N 1
ATOM 607 C CA . ASN A 1 80 ? -3.240 6.568 -0.847 1.00 96.50 80 ASN A CA 1
ATOM 608 C C . ASN A 1 80 ? -2.920 6.059 0.571 1.00 96.50 80 ASN A C 1
ATOM 610 O O . ASN A 1 80 ? -3.701 5.289 1.127 1.00 96.50 80 ASN A O 1
ATOM 614 N N . LEU A 1 81 ? -1.815 6.507 1.179 1.00 97.44 81 LEU A N 1
ATOM 615 C CA . LEU A 1 81 ? -1.471 6.158 2.561 1.00 97.44 81 LEU A CA 1
ATOM 616 C C . LEU A 1 81 ? -2.461 6.759 3.570 1.00 97.44 81 LEU A C 1
ATOM 618 O O . LEU A 1 81 ? -2.885 6.073 4.499 1.00 97.44 81 LEU A O 1
ATOM 622 N N . LEU A 1 82 ? -2.875 8.011 3.370 1.00 97.56 82 LEU A N 1
ATOM 623 C CA . LEU A 1 82 ? -3.864 8.671 4.226 1.00 97.56 82 LEU A CA 1
ATOM 624 C C . LEU A 1 82 ? -5.271 8.088 4.046 1.00 97.56 82 LEU A C 1
ATOM 626 O O . LEU A 1 82 ? -5.977 7.87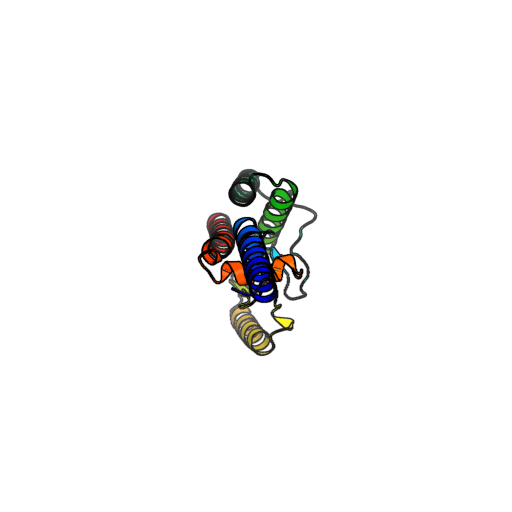0 5.031 1.00 97.56 82 LEU A O 1
ATOM 630 N N . ALA A 1 83 ? -5.654 7.741 2.817 1.00 96.75 83 ALA A N 1
ATOM 631 C CA . ALA A 1 83 ? -6.887 7.006 2.556 1.00 96.75 83 ALA A CA 1
ATOM 632 C C . ALA A 1 83 ? -6.881 5.634 3.255 1.00 96.75 83 ALA A C 1
ATOM 634 O O . ALA A 1 83 ? -7.897 5.232 3.827 1.00 96.75 83 ALA A O 1
ATOM 635 N N . ALA A 1 84 ? -5.738 4.935 3.270 1.00 96.44 84 ALA A N 1
ATOM 636 C CA . ALA A 1 84 ? -5.571 3.694 4.025 1.00 96.44 84 ALA A CA 1
ATOM 637 C C . ALA A 1 84 ? -5.729 3.915 5.530 1.00 96.44 84 ALA A C 1
ATOM 639 O O . ALA A 1 84 ? -6.526 3.217 6.152 1.00 96.44 84 ALA A O 1
ATOM 640 N N . TYR A 1 85 ? -5.066 4.925 6.096 1.00 96.69 85 TYR A N 1
ATOM 641 C CA . TYR A 1 85 ? -5.225 5.295 7.503 1.00 96.69 85 TYR A CA 1
ATOM 642 C C . TYR A 1 85 ? -6.699 5.513 7.879 1.00 96.69 85 TYR A C 1
ATOM 644 O O . TYR A 1 85 ? -7.206 4.852 8.783 1.00 96.69 85 TYR A O 1
ATOM 652 N N . LEU A 1 86 ? -7.425 6.355 7.137 1.00 95.88 86 LEU A N 1
ATOM 653 C CA . LEU A 1 86 ? -8.843 6.626 7.407 1.00 95.88 86 LEU A CA 1
ATOM 654 C C . LEU A 1 86 ? -9.741 5.399 7.236 1.00 95.88 86 LEU A C 1
ATOM 656 O O . LEU A 1 86 ? -10.765 5.287 7.906 1.00 95.88 86 LEU A O 1
ATOM 660 N N . THR A 1 87 ? -9.379 4.489 6.334 1.00 94.62 87 THR A N 1
ATOM 661 C CA . THR A 1 87 ? -10.138 3.255 6.102 1.00 94.62 87 THR A CA 1
ATOM 662 C C . THR A 1 87 ? -9.902 2.233 7.218 1.00 94.62 87 THR A C 1
ATOM 664 O O . THR A 1 87 ? -10.814 1.486 7.559 1.00 94.62 87 THR A O 1
ATOM 667 N N . ILE A 1 88 ? -8.698 2.206 7.800 1.00 95.12 88 ILE A N 1
ATOM 668 C CA . ILE A 1 88 ? -8.264 1.177 8.755 1.00 95.12 88 ILE A CA 1
ATOM 669 C C . ILE A 1 88 ? -8.402 1.639 10.217 1.00 95.12 88 ILE A C 1
ATOM 671 O O . ILE A 1 88 ? -8.501 0.792 11.093 1.00 95.12 88 ILE A O 1
ATOM 675 N N . LYS A 1 89 ? -8.496 2.947 10.513 1.00 94.50 89 LYS A N 1
ATOM 676 C CA . LYS A 1 89 ? -8.546 3.489 11.896 1.00 94.50 89 LYS A CA 1
ATOM 677 C C . LYS A 1 89 ? -9.621 2.901 12.814 1.00 94.50 89 LYS A C 1
ATOM 679 O O . LYS A 1 89 ? -9.513 3.024 14.024 1.00 94.50 89 LYS A O 1
ATOM 684 N N . ASN A 1 90 ? -10.647 2.276 12.243 1.00 93.44 90 ASN A N 1
ATOM 685 C CA . ASN A 1 90 ? -11.758 1.653 12.960 1.00 93.44 90 ASN A CA 1
ATOM 686 C C . ASN A 1 90 ? -11.873 0.151 12.645 1.00 93.44 90 ASN A C 1
ATOM 688 O O . ASN A 1 90 ? -12.975 -0.393 12.638 1.00 93.44 90 ASN A O 1
ATOM 692 N N . ILE A 1 91 ? -10.768 -0.503 12.295 1.00 95.44 91 ILE A N 1
ATOM 693 C CA . ILE A 1 91 ? -10.709 -1.916 11.918 1.00 95.44 91 ILE A CA 1
ATOM 694 C C . ILE A 1 91 ? -9.841 -2.646 12.936 1.00 95.44 91 ILE A C 1
ATOM 696 O O . ILE A 1 91 ? -8.763 -2.177 13.282 1.00 95.44 91 ILE A O 1
ATOM 700 N N . ASP A 1 92 ? -10.306 -3.812 13.380 1.00 95.00 92 ASP A N 1
ATOM 701 C CA . ASP A 1 92 ? -9.620 -4.607 14.402 1.00 95.00 92 ASP A CA 1
ATOM 702 C C . ASP A 1 92 ? -8.611 -5.577 13.764 1.00 95.00 92 ASP A C 1
ATOM 704 O O . ASP A 1 92 ? -7.573 -5.887 14.345 1.00 95.00 92 ASP A O 1
ATOM 708 N N . LEU A 1 93 ? -8.896 -6.046 12.541 1.00 94.00 93 LEU A N 1
ATOM 709 C CA . LEU A 1 93 ? -8.013 -6.927 11.778 1.00 94.00 93 LEU A CA 1
ATOM 710 C C . LEU A 1 93 ? -7.941 -6.520 10.303 1.00 94.00 93 LEU A C 1
ATOM 712 O O . LEU A 1 93 ? -8.941 -6.543 9.582 1.00 94.00 93 LEU A O 1
ATOM 716 N N . LEU A 1 94 ? -6.729 -6.224 9.834 1.00 94.75 94 LEU A N 1
ATOM 717 C CA . LEU A 1 94 ? -6.430 -6.031 8.418 1.00 94.75 94 LEU A CA 1
ATOM 718 C C . LEU A 1 94 ? -5.820 -7.305 7.825 1.00 94.75 94 LEU A C 1
ATOM 720 O O . LEU A 1 94 ? -4.745 -7.737 8.234 1.00 94.75 94 LEU A O 1
ATOM 724 N N . LEU A 1 95 ? -6.463 -7.849 6.795 1.00 94.12 95 LEU A N 1
ATOM 725 C CA . LEU A 1 95 ? -5.883 -8.855 5.912 1.00 94.12 95 LEU A CA 1
ATOM 726 C C . LEU A 1 95 ? -5.386 -8.156 4.645 1.00 94.12 95 LEU A C 1
ATOM 728 O O . LEU A 1 95 ? -6.181 -7.664 3.845 1.00 94.12 95 LEU A O 1
ATOM 732 N N . LEU A 1 96 ? -4.067 -8.096 4.465 1.00 93.94 96 LEU A N 1
ATOM 733 C CA . LEU A 1 96 ? -3.454 -7.466 3.299 1.00 93.94 96 LEU A CA 1
ATOM 734 C C . LEU A 1 96 ? -2.948 -8.520 2.314 1.00 93.94 96 LEU A C 1
ATOM 736 O O . LEU A 1 96 ? -2.007 -9.258 2.608 1.00 93.94 96 LEU A O 1
ATOM 740 N N . PHE A 1 97 ? -3.529 -8.552 1.120 1.00 91.81 97 PHE A N 1
ATOM 741 C CA . PHE A 1 97 ? -3.053 -9.392 0.032 1.00 91.81 97 PHE A CA 1
ATOM 742 C C . PHE A 1 97 ? -1.925 -8.693 -0.731 1.00 91.81 97 PHE A C 1
ATOM 744 O O . PHE A 1 97 ? -2.145 -7.719 -1.449 1.00 91.81 97 PHE A O 1
ATOM 751 N N . ASN A 1 98 ? -0.703 -9.199 -0.573 1.00 89.31 98 ASN A N 1
ATOM 752 C CA . ASN A 1 98 ? 0.475 -8.754 -1.315 1.00 89.31 98 ASN A CA 1
ATOM 753 C C . ASN A 1 98 ? 0.860 -9.831 -2.347 1.00 89.31 98 ASN A C 1
ATOM 755 O O . ASN A 1 98 ? 1.433 -10.857 -1.965 1.00 89.31 98 ASN A O 1
ATOM 759 N N . PRO A 1 99 ? 0.534 -9.649 -3.637 1.00 82.50 99 PRO A N 1
ATOM 760 C CA . PRO A 1 99 ? 0.760 -10.660 -4.655 1.00 82.50 99 PRO A CA 1
ATOM 761 C C . PRO A 1 99 ? 2.254 -10.876 -4.930 1.00 82.50 99 PRO A C 1
ATOM 763 O O . PRO A 1 99 ? 3.051 -9.939 -5.017 1.00 82.50 99 PRO A O 1
ATOM 766 N N . GLY A 1 100 ? 2.622 -12.140 -5.147 1.00 73.50 100 GLY A N 1
ATOM 767 C CA . GLY A 1 100 ? 3.919 -12.509 -5.711 1.00 73.50 100 GLY A CA 1
ATOM 768 C C . GLY A 1 100 ? 4.037 -12.175 -7.206 1.00 73.50 100 GLY A C 1
ATOM 769 O O . GLY A 1 100 ? 3.168 -11.539 -7.807 1.00 73.50 100 GLY A O 1
ATOM 770 N N . GLY A 1 101 ? 5.121 -12.634 -7.837 1.00 72.81 101 GLY A N 1
ATOM 771 C CA . GLY A 1 101 ? 5.344 -12.449 -9.275 1.00 72.81 101 GLY A CA 1
ATOM 772 C C . GLY A 1 101 ? 5.393 -10.972 -9.669 1.00 72.81 101 GLY A C 1
ATOM 773 O O . GLY A 1 101 ? 6.088 -10.190 -9.029 1.00 72.81 101 GLY A O 1
ATOM 774 N N . PHE A 1 102 ? 4.628 -10.586 -10.695 1.00 68.44 102 PHE A N 1
ATOM 775 C CA . PHE A 1 102 ? 4.634 -9.219 -11.223 1.00 68.44 102 PHE A CA 1
ATOM 776 C C . PHE A 1 102 ? 3.913 -8.170 -10.350 1.00 68.44 102 PHE A C 1
ATOM 778 O O . PHE A 1 102 ? 3.730 -7.050 -10.810 1.00 68.44 102 PHE A O 1
ATOM 785 N N . GLY A 1 103 ? 3.452 -8.509 -9.140 1.00 74.38 103 GLY A N 1
ATOM 786 C CA . GLY A 1 103 ? 3.043 -7.516 -8.137 1.00 74.38 103 GLY A CA 1
ATOM 787 C C . GLY A 1 103 ? 1.730 -6.756 -8.394 1.00 74.38 103 GLY A C 1
ATOM 788 O O . GLY A 1 103 ? 1.433 -5.806 -7.672 1.00 74.38 103 GLY A O 1
ATOM 789 N N . TYR A 1 104 ? 0.931 -7.150 -9.393 1.00 78.25 104 TYR A N 1
ATOM 790 C CA . TYR A 1 104 ? -0.354 -6.506 -9.729 1.00 78.25 104 TYR A CA 1
ATOM 791 C C . TYR A 1 104 ? -1.576 -7.428 -9.662 1.00 78.25 104 TYR A C 1
ATOM 793 O O . TYR A 1 104 ? -2.684 -6.998 -9.996 1.00 78.25 104 TYR A O 1
ATOM 801 N N . ALA A 1 105 ? -1.391 -8.700 -9.301 1.00 82.00 105 ALA A N 1
ATOM 802 C CA . ALA A 1 105 ? -2.504 -9.637 -9.213 1.00 82.00 105 ALA A CA 1
ATOM 803 C C . ALA A 1 105 ? -3.467 -9.216 -8.096 1.00 82.00 105 ALA A C 1
ATOM 805 O O . ALA A 1 105 ? -3.044 -8.795 -7.023 1.00 82.00 105 ALA A O 1
ATOM 806 N N . ARG A 1 106 ? -4.765 -9.343 -8.365 1.00 83.38 106 ARG A N 1
ATOM 807 C CA . ARG A 1 106 ? -5.822 -9.092 -7.382 1.00 83.38 106 ARG A CA 1
ATOM 808 C C . ARG A 1 106 ? -6.168 -10.376 -6.658 1.00 83.38 106 ARG A C 1
ATOM 810 O O . ARG A 1 106 ? -5.975 -11.469 -7.209 1.00 83.38 106 ARG A O 1
ATOM 817 N N . ILE A 1 107 ? -6.752 -10.246 -5.475 1.00 85.62 107 ILE A N 1
ATOM 818 C CA . ILE A 1 107 ? -7.223 -11.419 -4.750 1.00 85.62 107 ILE A CA 1
ATOM 819 C C . ILE A 1 107 ? -8.341 -12.148 -5.501 1.00 85.62 107 ILE A C 1
ATOM 821 O O . ILE A 1 107 ? -8.291 -13.366 -5.631 1.00 85.62 107 ILE A O 1
ATOM 825 N N . SER A 1 108 ? -9.251 -11.399 -6.130 1.00 84.31 108 SER A N 1
ATOM 826 C CA . SER A 1 108 ? -10.339 -11.919 -6.976 1.00 84.31 108 SER A CA 1
ATOM 827 C C . SER A 1 108 ? -9.855 -12.655 -8.232 1.00 84.31 108 SER A C 1
ATOM 829 O O . SER A 1 108 ? -10.569 -13.471 -8.805 1.00 84.31 108 SER A O 1
ATOM 831 N N . ALA A 1 109 ? -8.617 -12.404 -8.668 1.00 84.00 109 ALA A N 1
ATOM 832 C CA . ALA A 1 109 ? -7.983 -13.156 -9.753 1.00 84.00 109 ALA A CA 1
ATOM 833 C C . ALA A 1 109 ? -7.270 -14.430 -9.254 1.00 84.00 109 ALA A C 1
ATOM 835 O O . ALA A 1 109 ? -6.774 -15.220 -10.056 1.00 84.00 109 ALA A O 1
ATOM 836 N N . SER A 1 110 ? -7.215 -14.636 -7.936 1.00 84.38 110 SER A N 1
ATOM 837 C CA . SER A 1 110 ? -6.444 -15.675 -7.258 1.00 84.38 110 SER A CA 1
ATOM 838 C C . SER A 1 110 ? -7.370 -16.564 -6.421 1.00 84.38 110 SER A C 1
ATOM 840 O O . SER A 1 110 ? -7.330 -16.512 -5.196 1.00 84.38 110 SER A O 1
ATOM 842 N N . LYS A 1 111 ? -8.182 -17.411 -7.075 1.00 84.25 111 LYS A N 1
ATOM 843 C CA . LYS A 1 111 ? -9.252 -18.218 -6.435 1.00 84.25 111 LYS A CA 1
ATOM 844 C C . LYS A 1 111 ? -8.846 -18.922 -5.129 1.00 84.25 111 LYS A C 1
ATOM 846 O O . LYS A 1 111 ? -9.626 -18.966 -4.186 1.00 84.25 111 LYS A O 1
ATOM 851 N N . GLY A 1 112 ? -7.623 -19.459 -5.054 1.00 85.31 112 GLY A N 1
ATOM 852 C CA . GLY A 1 112 ? -7.112 -20.078 -3.824 1.00 85.31 112 GLY A CA 1
ATOM 853 C C . GLY A 1 112 ? -6.969 -19.080 -2.667 1.00 85.31 112 GLY A C 1
ATOM 854 O O . GLY A 1 112 ? -7.440 -19.336 -1.564 1.00 85.31 112 GLY A O 1
ATOM 855 N N . TRP A 1 113 ? -6.379 -17.912 -2.929 1.00 88.88 113 TRP A N 1
ATOM 856 C CA . TRP A 1 113 ? -6.223 -16.842 -1.939 1.00 88.88 113 TRP A CA 1
ATOM 857 C C . TRP A 1 113 ? -7.552 -16.172 -1.579 1.00 88.88 113 TRP A C 1
ATOM 859 O O . TRP A 1 113 ? -7.765 -15.819 -0.419 1.00 88.88 113 TRP A O 1
ATOM 869 N N . GLU A 1 114 ? -8.468 -16.043 -2.537 1.00 89.75 114 GLU A N 1
ATOM 870 C CA . GLU A 1 114 ? -9.827 -15.546 -2.300 1.00 89.75 114 GLU A CA 1
ATOM 871 C C . GLU A 1 114 ? -10.600 -16.443 -1.327 1.00 89.75 114 GLU A C 1
ATOM 873 O O . GLU A 1 114 ? -11.191 -15.946 -0.369 1.00 89.75 114 GLU A O 1
ATOM 878 N N . SER A 1 115 ? -10.532 -17.767 -1.504 1.00 91.19 115 SER A N 1
ATOM 879 C CA . SER A 1 115 ? -11.166 -18.712 -0.580 1.00 91.19 115 SER A CA 1
ATOM 880 C C . SER A 1 115 ? -10.561 -18.638 0.824 1.00 91.19 115 SER A C 1
ATOM 882 O O . SER A 1 115 ? -11.305 -18.622 1.804 1.00 91.19 115 SER A O 1
ATOM 884 N N . ILE A 1 116 ? -9.230 -18.559 0.933 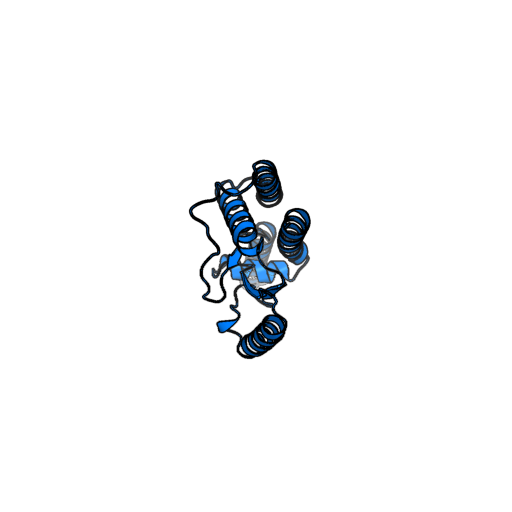1.00 92.00 116 ILE A N 1
ATOM 885 C CA . ILE A 1 116 ? -8.533 -18.477 2.226 1.00 92.00 116 ILE A CA 1
ATOM 886 C C . ILE A 1 116 ? -8.919 -17.196 2.968 1.00 92.00 116 ILE A C 1
ATOM 888 O O . ILE A 1 116 ? -9.289 -17.237 4.138 1.00 92.00 116 ILE A O 1
ATOM 892 N N . THR A 1 117 ? -8.851 -16.048 2.298 1.00 92.31 117 THR A N 1
ATOM 893 C CA . THR A 1 117 ? -9.152 -14.755 2.932 1.00 92.31 117 THR A CA 1
ATOM 894 C C . THR A 1 117 ? -10.625 -14.587 3.267 1.00 92.31 117 THR A C 1
ATOM 896 O O . THR A 1 117 ? -10.928 -14.013 4.311 1.00 92.31 117 THR A O 1
ATOM 899 N N . THR A 1 118 ? -11.528 -15.132 2.448 1.00 92.75 118 THR A N 1
ATOM 900 C CA . THR A 1 118 ? -12.957 -15.217 2.778 1.00 92.75 118 THR A CA 1
ATOM 901 C C . THR A 1 118 ? -13.159 -16.030 4.053 1.00 92.75 118 THR A C 1
ATOM 903 O O . THR A 1 118 ? -13.750 -15.517 4.999 1.00 92.75 118 THR A O 1
ATOM 906 N N . GLY A 1 119 ? -12.578 -17.232 4.138 1.00 94.25 119 GLY A N 1
ATOM 907 C CA . GLY A 1 119 ? -12.702 -18.084 5.323 1.00 94.25 119 GLY A CA 1
ATOM 908 C C . GLY A 1 119 ? -12.147 -17.434 6.596 1.00 94.25 119 GLY A C 1
ATOM 909 O O . GLY A 1 119 ? -12.804 -17.457 7.635 1.00 94.25 119 GLY A O 1
ATOM 910 N N . ILE A 1 120 ? -10.976 -16.787 6.517 1.00 94.81 120 ILE A N 1
ATOM 911 C CA . ILE A 1 120 ? -10.420 -16.032 7.652 1.00 94.81 120 ILE A CA 1
ATOM 912 C C . ILE A 1 120 ? -11.356 -14.877 8.025 1.00 94.81 120 ILE A C 1
ATOM 914 O O . ILE A 1 120 ? -11.652 -14.707 9.202 1.00 94.81 120 ILE A O 1
ATOM 918 N N . SER A 1 121 ? -11.846 -14.106 7.046 1.00 94.38 121 SER A N 1
ATOM 919 C CA . SER A 1 121 ? -12.725 -12.959 7.303 1.00 94.38 121 SER A CA 1
ATOM 920 C C . SER A 1 121 ? -14.049 -13.363 7.948 1.00 94.38 121 SER A C 1
ATOM 922 O O . SER A 1 121 ? -14.517 -12.663 8.844 1.00 94.38 121 SER A O 1
ATOM 924 N N . GLU A 1 122 ? -14.665 -14.457 7.504 1.00 96.06 122 GLU A N 1
ATOM 925 C CA . GLU A 1 122 ? -15.903 -14.984 8.083 1.00 96.06 122 GLU A CA 1
ATOM 926 C C . GLU A 1 122 ? -15.679 -15.471 9.516 1.00 96.06 122 GLU A C 1
ATOM 928 O O . GLU A 1 122 ? -16.441 -15.111 10.417 1.00 96.06 122 GLU A O 1
ATOM 933 N N . LEU A 1 123 ? -14.591 -16.211 9.750 1.00 97.19 123 LEU A N 1
ATOM 934 C CA . LEU A 1 123 ? -14.227 -16.697 11.076 1.00 97.19 123 LEU A CA 1
ATOM 935 C C . LEU A 1 123 ? -13.990 -15.542 12.055 1.00 97.19 123 LEU A C 1
ATOM 937 O O . LEU A 1 123 ? -14.559 -15.528 13.143 1.00 97.19 123 LEU A O 1
ATOM 941 N N . THR A 1 124 ? -13.201 -14.539 11.677 1.00 96.88 124 THR A N 1
ATOM 942 C CA . THR A 1 124 ? -12.866 -13.423 12.574 1.00 96.88 124 THR A CA 1
ATOM 943 C C . THR A 1 124 ? -14.061 -12.505 12.814 1.00 96.88 124 THR A C 1
ATOM 945 O O . THR A 1 124 ? -14.244 -12.015 13.928 1.00 96.88 124 THR A O 1
ATOM 948 N N . LYS A 1 125 ? -14.940 -12.331 11.818 1.00 95.06 125 LYS A N 1
ATOM 949 C CA . LYS A 1 125 ? -16.234 -11.658 12.009 1.00 95.06 125 LYS A CA 1
ATOM 950 C C . LYS A 1 125 ? -17.139 -12.416 12.976 1.00 95.06 125 LYS A C 1
ATOM 952 O O . LYS A 1 125 ? -17.816 -11.774 13.771 1.00 95.06 125 LYS A O 1
ATOM 957 N N . SER A 1 126 ? -17.127 -13.753 12.961 1.00 96.75 126 SER A N 1
ATOM 958 C CA . SER A 1 126 ? -17.883 -14.559 13.934 1.00 96.75 126 SER A CA 1
ATOM 959 C C . SER A 1 126 ? -17.406 -14.357 15.380 1.00 96.75 126 SER A C 1
ATOM 961 O O . SER A 1 126 ? -18.188 -14.517 16.312 1.00 96.75 126 SER A O 1
ATOM 963 N N . TRP A 1 127 ? -16.152 -13.929 15.569 1.00 97.06 127 TRP A N 1
ATOM 964 C CA . TRP A 1 127 ? -15.601 -13.518 16.866 1.00 97.06 127 TRP A CA 1
ATOM 965 C C . TRP A 1 127 ? -15.920 -12.062 17.235 1.00 97.06 127 TRP A C 1
ATOM 967 O O . TRP A 1 127 ? -15.479 -11.582 18.275 1.00 97.06 127 TRP A O 1
ATOM 977 N N . GLY A 1 128 ? -16.666 -11.346 16.390 1.00 96.69 128 GLY A N 1
ATOM 978 C CA . GLY A 1 128 ? -17.026 -9.945 16.595 1.00 96.69 128 GLY A CA 1
ATOM 979 C C . GLY A 1 128 ? -15.986 -8.933 16.104 1.00 96.69 128 GLY A C 1
ATOM 980 O O . GLY A 1 128 ? -16.152 -7.745 16.364 1.00 96.69 128 GLY A O 1
ATOM 981 N N . LEU A 1 129 ? -14.937 -9.358 15.385 1.00 97.00 129 LEU A N 1
ATOM 982 C CA . LEU A 1 129 ? -13.906 -8.447 14.873 1.00 97.00 129 LEU A CA 1
ATOM 983 C C . LEU A 1 129 ? -14.351 -7.743 13.586 1.00 97.00 129 LEU A C 1
ATOM 985 O O . LEU A 1 129 ? -14.753 -8.381 12.604 1.00 97.00 129 LEU A O 1
ATOM 989 N N . ARG A 1 130 ? -14.152 -6.423 13.521 1.00 96.12 130 ARG A N 1
ATOM 990 C CA . ARG A 1 130 ? -14.237 -5.643 12.280 1.00 96.12 130 ARG A CA 1
ATOM 991 C C . ARG A 1 130 ? -13.026 -5.982 11.422 1.00 96.12 130 ARG A C 1
ATOM 993 O O . ARG A 1 130 ? -11.936 -5.456 11.624 1.00 96.12 130 ARG A O 1
ATOM 1000 N N . THR A 1 131 ? -13.222 -6.898 10.479 1.00 95.12 131 THR A N 1
ATOM 1001 C CA . THR A 1 131 ? -12.162 -7.389 9.589 1.00 95.12 131 THR A CA 1
ATOM 1002 C C . THR A 1 131 ? -12.271 -6.753 8.209 1.00 95.12 131 THR A C 1
ATOM 1004 O O . THR A 1 131 ? -13.342 -6.791 7.598 1.00 95.12 131 THR A O 1
ATOM 1007 N N . LEU A 1 132 ? -11.158 -6.227 7.697 1.00 94.94 132 LEU A N 1
ATOM 1008 C CA . LEU A 1 132 ? -11.049 -5.642 6.361 1.00 94.94 132 LEU A CA 1
ATOM 1009 C C . LEU A 1 132 ? -10.022 -6.404 5.521 1.00 94.94 132 LEU A C 1
ATOM 1011 O O . LEU A 1 132 ? -8.930 -6.702 5.998 1.00 94.94 132 LEU A O 1
ATOM 1015 N N . VAL A 1 133 ? -10.353 -6.661 4.254 1.00 93.81 133 VAL A N 1
ATOM 1016 C CA . VAL A 1 133 ? -9.421 -7.218 3.264 1.00 93.81 133 VAL A CA 1
ATOM 1017 C C . VAL A 1 133 ? -9.050 -6.131 2.261 1.00 93.81 133 VAL A C 1
ATOM 1019 O O . VAL A 1 133 ? -9.938 -5.516 1.667 1.00 93.81 133 VAL A O 1
ATOM 1022 N N . LEU A 1 134 ? -7.753 -5.906 2.059 1.00 94.12 134 LEU A N 1
ATOM 1023 C CA . LEU A 1 134 ? -7.226 -4.990 1.046 1.00 94.12 134 LEU A CA 1
ATOM 1024 C C . LEU A 1 134 ? -6.228 -5.704 0.137 1.00 94.12 134 LEU A C 1
ATOM 1026 O O . LEU A 1 134 ? -5.494 -6.589 0.574 1.00 94.12 134 LEU A O 1
ATOM 1030 N N . ASP A 1 135 ? -6.156 -5.246 -1.107 1.00 92.69 135 ASP A N 1
ATOM 1031 C CA . ASP A 1 135 ? -5.116 -5.628 -2.057 1.00 92.69 135 ASP A CA 1
ATOM 1032 C C . ASP A 1 135 ? -3.982 -4.595 -2.012 1.00 92.69 135 ASP A C 1
ATOM 1034 O O . ASP A 1 135 ? -4.223 -3.387 -1.931 1.00 92.69 135 ASP A O 1
ATOM 1038 N N . TYR A 1 136 ? -2.736 -5.048 -2.116 1.00 91.81 136 TYR A N 1
ATOM 1039 C CA . TYR A 1 136 ? -1.582 -4.187 -2.353 1.00 91.81 136 TYR A CA 1
ATOM 1040 C C . TYR A 1 136 ? -1.070 -4.388 -3.776 1.00 91.81 136 TYR A C 1
ATOM 1042 O O . TYR A 1 136 ? -0.534 -5.438 -4.120 1.00 91.81 136 TYR A O 1
ATOM 1050 N N . GLN A 1 137 ? -1.209 -3.369 -4.618 1.00 88.62 137 GLN A N 1
ATOM 1051 C CA . GLN A 1 137 ? -0.620 -3.374 -5.950 1.00 88.62 137 GLN A CA 1
ATOM 1052 C C . GLN A 1 137 ? 0.767 -2.737 -5.882 1.00 88.62 137 GLN A C 1
ATOM 1054 O O . GLN A 1 137 ? 0.888 -1.517 -5.809 1.00 88.62 137 GLN A O 1
ATOM 1059 N N . ARG A 1 138 ? 1.808 -3.564 -5.957 1.00 80.31 138 ARG A N 1
ATOM 1060 C CA . ARG A 1 138 ? 3.217 -3.145 -5.937 1.00 80.31 138 ARG A CA 1
ATOM 1061 C C . ARG A 1 138 ? 3.670 -2.494 -7.244 1.00 80.31 138 ARG A C 1
ATOM 1063 O O . ARG A 1 138 ? 4.627 -1.726 -7.254 1.00 80.31 138 ARG A O 1
ATOM 1070 N N . THR A 1 139 ? 3.013 -2.821 -8.351 1.00 72.38 139 THR A N 1
ATOM 1071 C CA . THR A 1 139 ? 3.471 -2.427 -9.687 1.00 72.38 139 THR A CA 1
ATOM 1072 C C . THR A 1 139 ? 2.306 -2.092 -10.595 1.00 72.38 139 THR A C 1
ATOM 1074 O O . THR A 1 139 ? 1.284 -2.778 -10.596 1.00 72.38 139 THR A O 1
ATOM 1077 N N . ALA A 1 140 ? 2.441 -1.036 -11.400 1.00 64.75 140 ALA A N 1
ATOM 1078 C CA . ALA A 1 140 ? 1.444 -0.695 -12.408 1.00 64.75 140 ALA A CA 1
ATOM 1079 C C . ALA A 1 140 ? 1.306 -1.826 -13.440 1.00 64.75 140 ALA A C 1
ATOM 1081 O O . ALA A 1 140 ? 2.280 -2.502 -13.780 1.00 64.75 140 ALA A O 1
ATOM 1082 N N . HIS A 1 141 ? 0.098 -2.010 -13.978 1.00 60.28 141 HIS A N 1
ATOM 1083 C CA . HIS A 1 141 ? -0.143 -2.949 -15.074 1.00 60.28 141 HIS A CA 1
ATOM 1084 C C . HIS A 1 141 ? 0.306 -2.336 -16.411 1.00 60.28 141 HIS A C 1
ATOM 1086 O O . HIS A 1 141 ? -0.490 -2.075 -17.308 1.00 60.28 141 HIS A O 1
ATOM 1092 N N . SER A 1 142 ? 1.601 -2.048 -16.510 1.00 57.53 142 SER A N 1
ATOM 1093 C CA . SER A 1 142 ? 2.252 -1.435 -17.663 1.00 57.53 142 SER A CA 1
ATOM 1094 C C . SER A 1 142 ? 3.482 -2.243 -18.067 1.00 57.53 142 SER A C 1
ATOM 1096 O O . SER A 1 142 ? 4.022 -3.031 -17.284 1.00 57.53 142 SER A O 1
ATOM 1098 N N . LEU A 1 143 ? 3.955 -2.039 -19.299 1.00 51.34 143 LEU A N 1
ATOM 1099 C CA . LEU A 1 143 ? 5.211 -2.632 -19.767 1.00 51.34 143 LEU A CA 1
ATOM 1100 C C . LEU A 1 143 ? 6.373 -2.242 -18.842 1.00 51.34 143 LEU A C 1
ATOM 1102 O O . LEU A 1 143 ? 7.136 -3.107 -18.425 1.00 51.34 143 LEU A O 1
ATOM 1106 N N . THR A 1 144 ? 6.431 -0.975 -18.419 1.00 57.94 144 THR A N 1
ATOM 1107 C CA . THR A 1 144 ? 7.402 -0.476 -17.432 1.00 57.94 144 THR A CA 1
ATOM 1108 C C . THR A 1 144 ? 7.289 -1.184 -16.079 1.00 57.94 144 THR A C 1
ATOM 1110 O O . THR A 1 144 ? 8.306 -1.541 -15.488 1.00 57.94 144 THR A O 1
ATOM 1113 N N . GLY A 1 145 ? 6.068 -1.481 -15.618 1.00 54.53 145 GLY A N 1
ATOM 1114 C CA . GLY A 1 145 ? 5.824 -2.269 -14.411 1.00 54.53 145 GLY A CA 1
ATOM 1115 C C . GLY A 1 145 ? 6.395 -3.683 -14.516 1.00 54.53 145 GLY A C 1
ATOM 1116 O O . GLY A 1 145 ? 7.119 -4.111 -13.620 1.00 54.53 145 GLY A O 1
ATOM 1117 N N . LYS A 1 146 ? 6.171 -4.375 -15.642 1.00 58.25 146 LYS A N 1
ATOM 1118 C CA . LYS A 1 146 ? 6.728 -5.718 -15.892 1.00 58.25 146 LYS A CA 1
ATOM 1119 C C . LYS A 1 146 ? 8.261 -5.720 -15.920 1.00 58.25 146 LYS A C 1
ATOM 1121 O O . LYS A 1 146 ? 8.866 -6.582 -15.287 1.00 58.25 146 LYS A O 1
ATOM 1126 N N . PHE A 1 147 ? 8.890 -4.747 -16.583 1.00 58.12 147 PHE A N 1
ATOM 1127 C CA . PHE A 1 147 ? 10.355 -4.624 -16.602 1.00 58.12 147 PHE A CA 1
ATOM 1128 C C . PHE A 1 147 ? 10.937 -4.327 -15.212 1.00 58.12 147 PHE A C 1
ATOM 1130 O O . PHE A 1 147 ? 11.943 -4.925 -14.838 1.00 58.12 147 PHE A O 1
ATOM 1137 N N . SER A 1 148 ? 10.272 -3.496 -14.402 1.00 57.50 148 SER A N 1
ATOM 1138 C CA . SER A 1 148 ? 10.710 -3.225 -13.023 1.00 57.50 148 SER A CA 1
ATOM 1139 C C . SER A 1 148 ? 10.666 -4.452 -12.105 1.00 57.50 148 SER A C 1
ATOM 1141 O O . SER A 1 148 ? 11.368 -4.494 -11.102 1.00 57.50 148 SER A O 1
ATOM 1143 N N . GLU A 1 149 ? 9.832 -5.451 -12.406 1.00 57.91 149 GLU A N 1
ATOM 1144 C CA . GLU A 1 149 ? 9.772 -6.710 -11.649 1.00 57.91 149 GLU A CA 1
ATOM 1145 C C . GLU A 1 149 ? 10.897 -7.663 -12.059 1.00 57.91 149 GLU A C 1
ATOM 1147 O O . GLU A 1 149 ? 11.505 -8.296 -11.201 1.00 57.91 149 GLU A O 1
ATOM 1152 N N . VAL A 1 150 ? 11.238 -7.700 -13.353 1.00 58.88 150 VAL A N 1
ATOM 1153 C CA . VAL A 1 150 ? 12.429 -8.415 -13.841 1.00 58.88 150 VAL A CA 1
ATOM 1154 C C . VAL A 1 150 ? 13.693 -7.828 -13.207 1.00 58.88 150 VAL A C 1
ATOM 1156 O O . VAL A 1 150 ? 14.530 -8.575 -12.715 1.00 58.88 150 VAL A O 1
ATOM 1159 N N . LEU A 1 151 ? 13.795 -6.502 -13.112 1.00 55.47 151 LEU A N 1
ATOM 1160 C CA . LEU A 1 151 ? 14.896 -5.819 -12.424 1.00 55.47 151 LEU A CA 1
ATOM 1161 C C . LEU A 1 151 ? 14.885 -6.022 -10.907 1.00 55.47 151 LEU A C 1
ATOM 1163 O O . LEU A 1 151 ? 15.934 -6.234 -10.308 1.00 55.47 151 LEU A O 1
ATOM 1167 N N . ALA A 1 152 ? 13.708 -6.010 -10.277 1.00 53.25 152 ALA A N 1
ATOM 1168 C CA . ALA A 1 152 ? 13.579 -6.282 -8.848 1.00 53.25 152 ALA A CA 1
ATOM 1169 C C . ALA A 1 152 ? 14.016 -7.711 -8.472 1.00 53.25 152 ALA A C 1
ATOM 1171 O O . ALA A 1 152 ? 14.392 -7.939 -7.325 1.00 53.25 1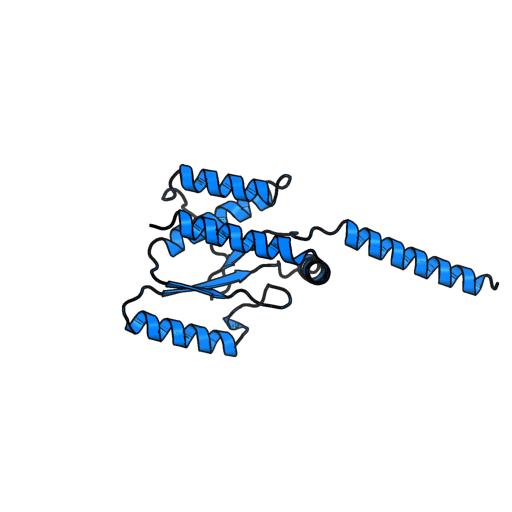52 ALA A O 1
ATOM 1172 N N . SER A 1 153 ? 14.022 -8.663 -9.413 1.00 53.66 153 SER A N 1
ATOM 1173 C CA . SER A 1 153 ? 14.521 -10.024 -9.165 1.00 53.66 153 SER A CA 1
ATOM 1174 C C . SER A 1 153 ? 16.035 -10.092 -8.888 1.00 53.66 153 SER A C 1
ATOM 1176 O O . SER A 1 153 ? 16.489 -11.031 -8.237 1.00 53.66 153 SER A O 1
ATOM 1178 N N . SER A 1 154 ? 16.804 -9.066 -9.275 1.00 50.00 154 SER A N 1
ATOM 1179 C CA . SER A 1 154 ? 18.228 -8.903 -8.959 1.00 50.00 154 SER A CA 1
ATOM 1180 C C . SER A 1 154 ? 18.430 -7.695 -8.038 1.00 50.00 154 SER A C 1
ATOM 1182 O O . SER A 1 154 ? 18.279 -6.571 -8.495 1.00 50.00 154 SER A O 1
ATOM 1184 N N . SER A 1 155 ? 18.720 -7.927 -6.748 1.00 45.81 155 SER A N 1
ATOM 1185 C CA . SER A 1 155 ? 19.064 -6.952 -5.674 1.00 45.81 155 SER A CA 1
ATOM 1186 C C . SER A 1 155 ? 18.129 -5.744 -5.413 1.00 45.81 155 SER A C 1
ATOM 1188 O O . SER A 1 155 ? 18.173 -5.171 -4.324 1.00 45.81 155 SER A O 1
ATOM 1190 N N . HIS A 1 156 ? 17.225 -5.389 -6.327 1.00 48.88 156 HIS A N 1
ATOM 1191 C CA . HIS A 1 156 ? 16.316 -4.244 -6.258 1.00 48.88 156 HIS A CA 1
ATOM 1192 C C . HIS A 1 156 ? 14.929 -4.564 -5.665 1.00 48.88 156 HIS A C 1
ATOM 1194 O O . HIS A 1 156 ? 14.124 -3.656 -5.468 1.00 48.88 156 HIS A O 1
ATOM 1200 N N . SER A 1 157 ? 14.645 -5.817 -5.290 1.00 53.88 157 SER A N 1
ATOM 1201 C CA . SER A 1 157 ? 13.432 -6.212 -4.541 1.00 53.88 157 SER A CA 1
ATOM 1202 C C . SER A 1 157 ? 13.314 -5.537 -3.170 1.00 53.88 157 SER A C 1
ATOM 1204 O O . SER A 1 157 ? 12.207 -5.379 -2.646 1.00 53.88 157 SER A O 1
ATOM 1206 N N . VAL A 1 158 ? 14.443 -5.102 -2.601 1.00 62.25 158 VAL A N 1
ATOM 1207 C CA . VAL A 1 158 ? 14.514 -4.481 -1.274 1.00 62.25 158 VAL A CA 1
ATOM 1208 C C . VAL A 1 158 ? 13.762 -3.151 -1.229 1.00 62.25 158 VAL A C 1
ATOM 1210 O O . VAL A 1 158 ? 13.127 -2.858 -0.221 1.00 62.25 158 VAL A O 1
ATOM 1213 N N . SER A 1 159 ? 13.777 -2.349 -2.300 1.00 74.25 159 SER A N 1
ATOM 1214 C CA . SER A 1 159 ? 13.163 -1.012 -2.284 1.00 74.25 159 SER A CA 1
ATOM 1215 C C . SER A 1 159 ? 11.635 -1.075 -2.184 1.00 74.25 159 SER A C 1
ATOM 1217 O O . SER A 1 159 ? 11.045 -0.370 -1.369 1.00 74.25 159 SER A O 1
ATOM 1219 N N . LYS A 1 160 ? 10.995 -1.983 -2.929 1.00 78.94 160 LYS A N 1
ATOM 1220 C CA . LYS A 1 160 ? 9.541 -2.207 -2.886 1.00 78.94 160 LYS A CA 1
ATOM 1221 C C . LYS A 1 160 ? 9.077 -2.835 -1.572 1.00 78.94 160 LYS A C 1
ATOM 1223 O O . LYS A 1 160 ? 8.058 -2.432 -1.017 1.00 78.94 160 LYS A O 1
ATOM 1228 N N . ALA A 1 161 ? 9.829 -3.808 -1.052 1.00 83.25 161 ALA A N 1
ATOM 1229 C CA . ALA A 1 161 ? 9.551 -4.374 0.267 1.00 83.25 161 ALA A CA 1
ATOM 1230 C C . ALA A 1 161 ? 9.687 -3.306 1.363 1.00 83.25 161 ALA A C 1
ATOM 1232 O O . ALA A 1 161 ? 8.841 -3.220 2.254 1.00 83.25 161 ALA A O 1
ATOM 1233 N N . ARG A 1 162 ? 10.707 -2.444 1.250 1.00 88.62 162 ARG A N 1
ATOM 1234 C CA . ARG A 1 162 ? 10.911 -1.302 2.140 1.00 88.62 162 ARG A CA 1
ATOM 1235 C C . ARG A 1 162 ? 9.741 -0.327 2.064 1.00 88.62 162 ARG A C 1
ATOM 1237 O O . ARG A 1 162 ? 9.233 0.036 3.117 1.00 88.62 162 ARG A O 1
ATOM 1244 N N . GLU A 1 163 ? 9.261 0.018 0.869 1.00 91.19 163 GLU A N 1
ATOM 1245 C CA . GLU A 1 163 ? 8.087 0.885 0.690 1.00 91.19 163 GLU A CA 1
ATOM 1246 C C . GLU A 1 163 ? 6.854 0.343 1.430 1.00 91.19 163 GLU A C 1
ATOM 1248 O O . GLU A 1 163 ? 6.278 1.040 2.268 1.00 91.19 163 GLU A O 1
ATOM 1253 N N . LEU A 1 164 ? 6.479 -0.918 1.181 1.00 93.25 164 LEU A N 1
ATOM 1254 C CA . LEU A 1 164 ? 5.343 -1.538 1.864 1.00 93.25 164 LEU A CA 1
ATOM 1255 C C . LEU A 1 164 ? 5.555 -1.583 3.383 1.00 93.25 164 LEU A C 1
ATOM 1257 O O . LEU A 1 164 ? 4.657 -1.224 4.142 1.00 93.25 164 LEU A O 1
ATOM 1261 N N . SER A 1 165 ? 6.745 -1.982 3.839 1.00 94.69 165 SER A N 1
ATOM 1262 C CA . SER A 1 165 ? 7.049 -2.041 5.271 1.00 94.69 165 SER A CA 1
ATOM 1263 C C . SER A 1 165 ? 6.944 -0.668 5.940 1.00 94.69 165 SER A C 1
ATOM 1265 O O . SER A 1 165 ? 6.366 -0.563 7.015 1.00 94.69 165 SER A O 1
ATOM 1267 N N . SER A 1 166 ? 7.407 0.404 5.287 1.00 96.19 166 SER A N 1
ATOM 1268 C CA . SER A 1 166 ? 7.308 1.769 5.803 1.00 96.19 166 SER A CA 1
ATOM 1269 C C . SER A 1 166 ? 5.857 2.238 5.888 1.00 96.19 166 SER A C 1
ATOM 1271 O O . SER A 1 166 ? 5.493 2.880 6.871 1.00 96.19 166 SER A O 1
ATOM 1273 N N . LYS A 1 167 ? 5.007 1.865 4.921 1.00 96.75 167 LYS A N 1
ATOM 1274 C CA . LYS A 1 167 ? 3.556 2.104 4.991 1.00 96.75 167 LYS A CA 1
ATOM 1275 C C . LYS A 1 167 ? 2.914 1.372 6.166 1.00 96.75 167 LYS A C 1
ATOM 1277 O O . LYS A 1 167 ? 2.136 1.971 6.898 1.00 96.75 167 LYS A O 1
ATOM 1282 N N . LEU A 1 168 ? 3.256 0.102 6.374 1.00 96.62 168 LEU A N 1
ATOM 1283 C CA . LEU A 1 168 ? 2.718 -0.685 7.485 1.00 96.62 168 LEU A CA 1
ATOM 1284 C C . LEU A 1 168 ? 3.193 -0.164 8.844 1.00 96.62 168 LEU A C 1
ATOM 1286 O O . LEU A 1 168 ? 2.380 -0.034 9.748 1.00 96.62 168 LEU A O 1
ATOM 1290 N N . ILE A 1 169 ? 4.471 0.198 8.978 1.00 97.62 169 ILE A N 1
ATOM 1291 C CA . ILE A 1 169 ? 5.018 0.810 10.198 1.00 97.62 169 ILE A CA 1
ATOM 1292 C C . ILE A 1 169 ? 4.328 2.144 10.485 1.00 97.62 169 ILE A C 1
ATOM 1294 O O . ILE A 1 169 ? 3.976 2.411 11.630 1.00 97.62 169 ILE A O 1
ATOM 1298 N N . PHE A 1 170 ? 4.104 2.969 9.458 1.00 97.75 170 PHE A N 1
ATOM 1299 C CA . PHE A 1 170 ? 3.342 4.206 9.598 1.00 97.75 170 PHE A CA 1
ATOM 1300 C C . PHE A 1 170 ? 1.934 3.931 10.132 1.00 97.75 170 PHE A C 1
ATOM 1302 O O . PHE A 1 170 ? 1.535 4.528 11.127 1.00 97.75 170 PHE A O 1
ATOM 1309 N N . LEU A 1 171 ? 1.202 3.000 9.515 1.00 97.12 171 LEU A N 1
ATOM 1310 C CA . LEU A 1 171 ? -0.147 2.650 9.954 1.00 97.12 171 LEU A CA 1
ATOM 1311 C C . LEU A 1 171 ? -0.133 2.126 11.395 1.00 97.12 171 LEU A C 1
ATOM 1313 O O . LEU A 1 171 ? -0.824 2.677 12.237 1.00 97.12 171 LEU A O 1
ATOM 1317 N N . LEU A 1 172 ? 0.715 1.151 11.718 1.00 95.38 172 LEU A N 1
ATOM 1318 C CA . LEU A 1 172 ? 0.825 0.593 13.071 1.00 95.38 172 LEU A CA 1
ATOM 1319 C C . LEU A 1 172 ? 1.174 1.641 14.135 1.00 95.38 172 LEU A C 1
ATOM 1321 O O . LEU A 1 172 ? 0.742 1.520 15.273 1.00 95.38 172 LEU A O 1
ATOM 1325 N N . LYS A 1 173 ? 1.964 2.658 13.780 1.00 96.75 173 LYS A N 1
ATOM 1326 C CA . LYS A 1 173 ? 2.366 3.723 14.704 1.00 96.75 173 LYS A CA 1
ATOM 1327 C C . LYS A 1 173 ? 1.247 4.730 14.981 1.00 96.75 173 LYS A C 1
ATOM 1329 O O . LYS A 1 173 ? 1.236 5.319 16.057 1.00 96.75 173 LYS A O 1
ATOM 1334 N N . TYR A 1 174 ? 0.388 4.994 13.997 1.00 96.31 174 TYR A N 1
ATOM 1335 C CA . TYR A 1 174 ? -0.574 6.101 14.044 1.00 96.31 174 TYR A CA 1
ATOM 1336 C C . TYR A 1 174 ? -2.040 5.668 14.133 1.00 96.31 174 TYR A C 1
ATOM 1338 O O . TYR A 1 174 ? -2.892 6.516 14.401 1.00 96.31 174 TYR A O 1
ATOM 1346 N N . LEU A 1 175 ? -2.350 4.391 13.899 1.00 94.25 175 LEU A N 1
ATOM 1347 C CA . LEU A 1 175 ? -3.666 3.830 14.197 1.00 94.25 175 LEU A CA 1
ATOM 1348 C C . LEU A 1 175 ? -3.920 3.872 15.722 1.00 94.25 175 LEU A C 1
ATOM 1350 O O . LEU A 1 175 ? -2.965 3.717 16.486 1.00 94.25 175 LEU A O 1
ATOM 1354 N N . PRO A 1 176 ? -5.167 4.149 16.145 1.00 85.25 176 PRO A N 1
ATOM 1355 C CA . PRO A 1 176 ? -5.545 4.253 17.555 1.00 85.25 176 PRO A CA 1
ATOM 1356 C C . PRO A 1 176 ? -5.539 2.908 18.293 1.00 85.25 176 PRO A C 1
ATOM 1358 O O . PRO A 1 176 ? -5.663 1.855 17.627 1.00 85.25 176 PRO A O 1
#

pLDDT: mean 85.5, std 13.38, range [45.81, 97.94]